Protein AF-A0A9W7YRT8-F1 (afdb_monomer_lite)

Sequence (125 aa):
LLENGWRMLKPGGVLVYSTCSLSRFQNEYVLGGFLSRHAEHEALVEVIPLLQNQVAASPIWQPSCAEEWVGLEQHRGVFARMKCAVRLDPRVSNTSGMFIARIRKLSDVQTTFDIEDIAPLKLET

Secondary structure (DSSP, 8-state):
-HHHHHHHPPTT-EEEEEES---TTTTHHHHHHHHHHS-TTTEEEE--TTTTTTSPPBPPP--SSGGGSTT-TT-TTHHHHTTT-EEE-HHHHSS--EEEEEEEE---------GGG--------

pLDDT: mean 84.5, std 16.97, range [40.47, 98.38]

Structure (mmCIF, N/CA/C/O backbone):
data_AF-A0A9W7YRT8-F1
#
_entry.id   AF-A0A9W7YRT8-F1
#
loop_
_atom_site.group_PDB
_atom_site.id
_atom_site.type_symbol
_atom_site.label_atom_id
_atom_site.label_alt_id
_atom_site.label_comp_id
_atom_site.label_asym_id
_atom_site.label_entity_id
_atom_site.label_seq_id
_atom_site.pdbx_PDB_ins_code
_atom_site.Cartn_x
_atom_site.Cartn_y
_atom_site.Cartn_z
_atom_site.occupancy
_atom_site.B_iso_or_equiv
_atom_site.auth_seq_id
_atom_site.auth_comp_id
_atom_site.auth_asym_id
_atom_site.auth_atom_id
_atom_site.pdbx_PDB_model_num
ATOM 1 N N . LEU A 1 1 ? -12.447 -5.131 -6.624 1.00 93.56 1 LEU A N 1
ATOM 2 C CA . LEU A 1 1 ? -12.094 -6.045 -5.508 1.00 93.56 1 LEU A CA 1
ATOM 3 C C . LEU A 1 1 ? -11.684 -5.275 -4.257 1.00 93.56 1 LEU A C 1
ATOM 5 O O . LEU A 1 1 ? -12.404 -5.379 -3.275 1.00 93.56 1 LEU A O 1
ATOM 9 N N . LEU A 1 2 ? -10.619 -4.461 -4.304 1.00 97.56 2 LEU A N 1
ATOM 10 C CA . LEU A 1 2 ? -10.147 -3.665 -3.157 1.00 97.56 2 LEU A CA 1
ATOM 11 C C . LEU A 1 2 ? -11.259 -2.832 -2.484 1.00 97.56 2 LEU A C 1
ATOM 13 O O . LEU A 1 2 ? -11.490 -2.975 -1.289 1.00 97.56 2 LEU A O 1
ATOM 17 N N . GLU A 1 3 ? -12.021 -2.061 -3.267 1.00 97.56 3 GLU A N 1
ATOM 18 C CA . GLU A 1 3 ? -13.160 -1.261 -2.770 1.00 97.56 3 GLU A CA 1
ATOM 19 C C . GLU A 1 3 ? -14.258 -2.103 -2.104 1.00 97.56 3 GLU A C 1
ATOM 21 O O . GLU A 1 3 ? -14.858 -1.694 -1.113 1.00 97.56 3 GLU A O 1
ATOM 26 N N . ASN A 1 4 ? -14.525 -3.302 -2.626 1.00 97.94 4 ASN A N 1
ATOM 27 C CA . ASN A 1 4 ? -15.547 -4.174 -2.048 1.00 97.94 4 ASN A CA 1
ATOM 28 C C . ASN A 1 4 ? -15.090 -4.693 -0.683 1.00 97.94 4 ASN A C 1
ATOM 30 O O . ASN A 1 4 ? -15.867 -4.649 0.264 1.00 97.94 4 ASN A O 1
ATOM 34 N N . GLY A 1 5 ? -13.820 -5.104 -0.566 1.00 97.88 5 GLY A N 1
ATOM 35 C CA . GLY A 1 5 ? -13.230 -5.470 0.721 1.00 97.88 5 GLY A CA 1
ATOM 36 C C . GLY A 1 5 ? -13.302 -4.315 1.719 1.00 97.88 5 GLY A C 1
ATOM 37 O O . GLY A 1 5 ? -13.741 -4.504 2.847 1.00 97.88 5 GLY A O 1
ATOM 38 N N . TRP A 1 6 ? -12.979 -3.097 1.279 1.00 98.06 6 TRP A N 1
ATOM 39 C CA . TRP A 1 6 ? -13.039 -1.892 2.110 1.00 98.06 6 TRP A CA 1
ATOM 40 C C . TRP A 1 6 ? -14.432 -1.590 2.681 1.00 98.06 6 TRP A C 1
ATOM 42 O O . TRP A 1 6 ? -14.570 -1.248 3.859 1.00 98.06 6 TRP A O 1
ATOM 52 N N . ARG A 1 7 ? -15.486 -1.756 1.875 1.00 97.44 7 ARG A N 1
ATOM 53 C CA . ARG A 1 7 ? -16.877 -1.558 2.322 1.00 97.44 7 ARG A CA 1
ATOM 54 C C . ARG A 1 7 ? -17.292 -2.532 3.426 1.00 97.44 7 ARG A C 1
ATOM 56 O O . ARG A 1 7 ? -18.135 -2.183 4.243 1.00 97.44 7 ARG A O 1
ATOM 63 N N . MET A 1 8 ? -16.687 -3.718 3.473 1.00 97.38 8 MET A N 1
ATOM 64 C CA . MET A 1 8 ? -16.981 -4.748 4.475 1.00 97.38 8 MET A CA 1
ATOM 65 C C . MET A 1 8 ? -16.244 -4.528 5.806 1.00 97.38 8 MET A C 1
ATOM 67 O O . MET A 1 8 ? -16.564 -5.183 6.798 1.00 97.38 8 MET A O 1
ATOM 71 N N . LEU A 1 9 ? -15.265 -3.618 5.857 1.00 97.31 9 LEU A N 1
ATOM 72 C CA . LEU A 1 9 ? -14.543 -3.306 7.088 1.00 97.31 9 LEU A CA 1
ATOM 73 C C . LEU A 1 9 ? -15.385 -2.439 8.028 1.00 97.31 9 LEU A C 1
ATOM 75 O O . LEU A 1 9 ? -15.883 -1.375 7.645 1.00 97.31 9 LEU A O 1
ATOM 79 N N . LYS A 1 10 ? -15.432 -2.841 9.301 1.00 96.81 10 LYS A N 1
ATOM 80 C CA . LYS A 1 10 ? -15.838 -1.962 10.405 1.00 96.81 10 LYS A CA 1
ATOM 81 C C . LYS A 1 10 ? -14.774 -0.875 10.651 1.00 96.81 10 LYS A C 1
ATOM 83 O O . LYS A 1 10 ? -13.607 -1.096 10.306 1.00 96.81 10 LYS A O 1
ATOM 88 N N . PRO A 1 11 ? -15.139 0.266 11.264 1.00 96.38 11 PRO A N 1
ATOM 89 C CA . PRO A 1 11 ? -14.167 1.215 11.803 1.00 96.38 11 PRO A CA 1
ATOM 90 C C . PRO A 1 11 ? -13.125 0.519 12.689 1.00 96.38 11 PRO A C 1
ATOM 92 O O . PRO A 1 11 ? -13.450 -0.410 13.427 1.00 96.38 11 PRO A O 1
ATOM 95 N N . GLY A 1 12 ? -11.861 0.913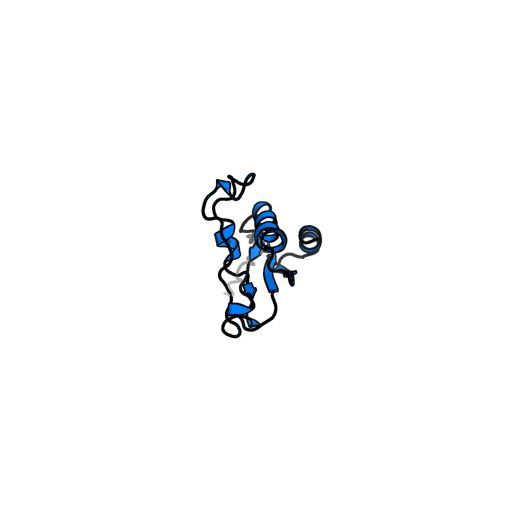 12.560 1.00 96.31 12 GLY A N 1
ATOM 96 C CA . GLY A 1 12 ? -10.720 0.245 13.186 1.00 96.31 12 GLY A CA 1
ATOM 97 C C . GLY A 1 12 ? -10.251 -1.031 12.472 1.00 96.31 12 GLY A C 1
ATOM 98 O O . GLY A 1 12 ? -9.203 -1.570 12.829 1.00 96.31 12 GLY A O 1
ATOM 99 N N . GLY A 1 13 ? -10.966 -1.530 11.460 1.00 97.38 13 GLY A N 1
ATOM 100 C CA . GLY A 1 13 ? -10.594 -2.730 10.704 1.00 97.38 13 GLY A CA 1
ATOM 101 C C . GLY A 1 13 ? -9.337 -2.555 9.843 1.00 97.38 13 GLY A C 1
ATOM 102 O O . GLY A 1 13 ? -8.960 -1.439 9.486 1.00 97.38 13 GLY A O 1
ATOM 103 N N . VAL A 1 14 ? -8.697 -3.672 9.478 1.00 97.44 14 VAL A N 1
ATOM 104 C CA . VAL A 1 14 ? -7.512 -3.694 8.599 1.00 97.44 14 VAL A CA 1
ATOM 105 C C . VAL A 1 14 ? -7.801 -4.485 7.336 1.00 97.44 14 VAL A C 1
ATOM 107 O O . VAL A 1 14 ? -8.276 -5.616 7.401 1.00 97.44 14 VAL A O 1
ATOM 110 N N . LEU A 1 15 ? -7.475 -3.892 6.191 1.00 98.19 15 LEU A N 1
ATOM 111 C CA . LEU A 1 15 ? -7.523 -4.519 4.882 1.00 98.19 15 LEU A CA 1
ATOM 112 C C . LEU A 1 15 ? -6.093 -4.705 4.390 1.00 98.19 15 LEU A C 1
ATOM 114 O O . LEU A 1 15 ? -5.298 -3.768 4.405 1.00 98.19 15 LEU A O 1
ATOM 118 N N . VAL A 1 16 ? -5.765 -5.913 3.944 1.00 98.06 16 VAL A N 1
ATOM 119 C CA . VAL A 1 16 ? -4.489 -6.186 3.284 1.00 98.06 16 VAL A CA 1
ATOM 120 C C . VAL A 1 16 ? -4.743 -6.309 1.791 1.00 98.06 16 VAL A C 1
ATOM 122 O O . VAL A 1 16 ? -5.544 -7.134 1.357 1.00 98.06 16 VAL A O 1
ATOM 125 N N . TYR A 1 17 ? -4.054 -5.482 1.014 1.00 98.38 17 TYR A N 1
ATOM 126 C CA . TYR A 1 17 ? -3.962 -5.617 -0.431 1.00 98.38 17 TYR A CA 1
ATOM 127 C C . TYR A 1 17 ? -2.595 -6.188 -0.782 1.00 98.38 17 TYR A C 1
ATOM 129 O O . TYR A 1 17 ? -1.579 -5.613 -0.390 1.00 98.38 17 TYR A O 1
ATOM 137 N N . SER A 1 18 ? -2.553 -7.299 -1.511 1.00 97.69 18 SER A N 1
ATOM 138 C CA . SER A 1 18 ? -1.296 -7.887 -1.959 1.00 97.69 18 SER A CA 1
ATOM 139 C C . SER A 1 18 ? -1.390 -8.473 -3.361 1.00 97.69 18 SER A C 1
ATOM 141 O O . SER A 1 18 ? -2.453 -8.910 -3.802 1.00 97.69 18 SER A O 1
ATOM 143 N N . THR A 1 19 ? -0.261 -8.473 -4.066 1.00 98.31 19 THR A N 1
ATOM 144 C CA . THR A 1 19 ? -0.117 -9.092 -5.389 1.00 98.31 19 THR A CA 1
ATOM 145 C C . THR A 1 19 ? 1.260 -9.745 -5.502 1.00 98.31 19 THR A C 1
ATOM 147 O O . THR A 1 19 ? 2.234 -9.243 -4.946 1.00 98.31 19 THR A O 1
ATOM 150 N N . CYS A 1 20 ? 1.375 -10.823 -6.278 1.00 97.19 20 CYS A N 1
ATOM 151 C CA . CYS A 1 20 ? 2.659 -11.411 -6.682 1.00 97.19 20 CYS A CA 1
ATOM 152 C C . CYS A 1 20 ? 3.187 -10.818 -8.008 1.00 97.19 20 CYS A C 1
ATOM 154 O O . CYS A 1 20 ? 3.839 -11.498 -8.799 1.00 97.19 20 CYS A O 1
ATOM 156 N N . SER A 1 21 ? 2.857 -9.553 -8.292 1.00 96.44 21 SER A N 1
ATOM 157 C CA . SER A 1 21 ? 3.179 -8.870 -9.549 1.00 96.44 21 SER A CA 1
ATOM 158 C C . SER A 1 21 ? 4.196 -7.755 -9.326 1.00 96.44 21 SER A C 1
ATOM 160 O O . SER A 1 21 ? 4.131 -7.021 -8.342 1.00 96.44 21 SER A O 1
ATOM 162 N N . LEU A 1 22 ? 5.110 -7.567 -10.282 1.00 96.31 22 LEU A N 1
ATOM 163 C CA . LEU A 1 22 ? 5.997 -6.396 -10.326 1.00 96.31 22 LEU A CA 1
ATOM 164 C C . LEU A 1 22 ? 5.365 -5.204 -11.067 1.00 96.31 22 LEU A C 1
ATOM 166 O O . LEU A 1 22 ? 5.970 -4.129 -11.138 1.00 96.31 22 LEU A O 1
ATOM 170 N N . SER A 1 23 ? 4.165 -5.374 -11.632 1.00 96.00 23 SER A N 1
ATOM 171 C CA . SER A 1 23 ? 3.497 -4.351 -12.436 1.00 96.00 23 SER A CA 1
ATOM 172 C C . SER A 1 23 ? 3.036 -3.170 -11.587 1.00 96.00 23 SER A C 1
ATOM 174 O O . SER A 1 23 ? 2.208 -3.317 -10.691 1.00 96.00 23 SER A O 1
ATOM 176 N N . ARG A 1 24 ? 3.505 -1.969 -11.941 1.00 93.31 24 ARG A N 1
ATOM 177 C CA . ARG A 1 24 ? 3.091 -0.714 -11.295 1.00 93.31 24 ARG A CA 1
ATOM 178 C C . ARG A 1 24 ? 1.585 -0.480 -11.423 1.00 93.31 24 ARG A C 1
ATOM 180 O O . ARG A 1 24 ? 0.940 -0.067 -10.464 1.00 93.31 24 ARG A O 1
ATOM 187 N N . PHE A 1 25 ? 1.015 -0.826 -12.580 1.00 93.19 25 PHE A N 1
ATOM 188 C CA . PHE A 1 25 ? -0.417 -0.688 -12.856 1.00 93.19 25 PHE A CA 1
ATOM 189 C C . PHE A 1 25 ? -1.293 -1.541 -11.937 1.00 93.19 25 PHE A C 1
ATOM 191 O O . PHE A 1 25 ? -2.403 -1.137 -11.616 1.00 93.19 25 PHE A O 1
ATOM 198 N N . GLN A 1 26 ? -0.798 -2.700 -11.495 1.00 95.81 26 GLN A N 1
ATOM 199 C CA . GLN A 1 26 ? -1.509 -3.561 -10.545 1.00 95.81 26 GLN A CA 1
ATOM 200 C C . GLN A 1 26 ? -1.253 -3.155 -9.088 1.00 95.81 26 GLN A C 1
ATOM 202 O O . GLN A 1 26 ? -2.020 -3.526 -8.207 1.00 95.81 26 GLN A O 1
ATOM 207 N N . ASN A 1 27 ? -0.198 -2.388 -8.822 1.00 96.44 27 ASN A N 1
ATOM 208 C CA . ASN A 1 27 ? 0.291 -2.113 -7.477 1.00 96.44 27 ASN A CA 1
ATOM 209 C C . ASN A 1 27 ? 0.041 -0.651 -7.105 1.00 96.44 27 ASN A C 1
ATOM 211 O O . ASN A 1 27 ? -1.052 -0.305 -6.654 1.00 96.44 27 ASN A O 1
ATOM 215 N N . GLU A 1 28 ? 1.033 0.213 -7.328 1.00 94.06 28 GLU A N 1
ATOM 216 C CA . GLU A 1 28 ? 1.005 1.623 -6.948 1.00 94.06 28 GLU A CA 1
ATOM 217 C C . GLU A 1 28 ? -0.174 2.375 -7.580 1.00 94.06 28 GLU A C 1
ATOM 219 O O . GLU A 1 28 ? -0.769 3.222 -6.921 1.00 94.06 28 GLU A O 1
ATOM 224 N N . TYR A 1 29 ? -0.583 2.027 -8.805 1.00 92.25 29 TYR A N 1
ATOM 225 C CA . TYR A 1 29 ? -1.749 2.643 -9.453 1.00 92.25 29 TYR A CA 1
ATOM 226 C C . TYR A 1 29 ? -3.076 2.223 -8.815 1.00 92.25 29 TYR A C 1
ATOM 228 O O . TYR A 1 29 ? -3.951 3.063 -8.615 1.00 92.25 29 TYR A O 1
ATOM 236 N N . VAL A 1 30 ? -3.235 0.947 -8.444 1.00 94.75 30 VAL A N 1
ATOM 237 C CA . VAL A 1 30 ? -4.453 0.477 -7.761 1.00 94.75 30 VAL A CA 1
ATOM 238 C C . VAL A 1 30 ? -4.550 1.090 -6.369 1.00 94.75 30 VAL A C 1
ATOM 240 O O . VAL A 1 30 ? -5.598 1.632 -6.013 1.00 94.75 30 VAL A O 1
ATOM 243 N N . LEU A 1 31 ? -3.461 1.041 -5.595 1.00 95.75 31 LEU A N 1
ATOM 244 C CA . LEU A 1 31 ? -3.417 1.627 -4.257 1.00 95.75 31 LEU A CA 1
ATOM 245 C C . LEU A 1 31 ? -3.575 3.150 -4.313 1.00 95.75 31 LEU A C 1
ATOM 247 O O . LEU A 1 31 ? -4.354 3.706 -3.548 1.00 95.75 31 LEU A O 1
ATOM 251 N N . GLY A 1 32 ? -2.880 3.821 -5.231 1.00 93.25 32 GLY A N 1
ATOM 252 C CA . GLY A 1 32 ? -2.972 5.264 -5.425 1.00 93.25 32 GLY A CA 1
ATOM 253 C C . GLY A 1 32 ? -4.378 5.696 -5.828 1.00 93.25 32 GLY A C 1
ATOM 254 O O . GLY A 1 32 ? -4.936 6.597 -5.212 1.00 93.25 32 GLY A O 1
ATOM 255 N N . GLY A 1 33 ? -5.001 4.994 -6.777 1.00 92.06 33 GLY A N 1
ATOM 256 C CA . GLY A 1 33 ? -6.395 5.221 -7.148 1.00 92.06 33 GLY A CA 1
ATOM 257 C C . GLY A 1 33 ? -7.351 5.003 -5.973 1.00 92.06 33 GLY A C 1
ATOM 258 O O . GLY A 1 33 ? -8.255 5.804 -5.767 1.00 92.06 33 GLY A O 1
ATOM 259 N N . PHE A 1 34 ? -7.146 3.965 -5.162 1.00 95.56 34 PHE A N 1
ATOM 260 C CA . PHE A 1 34 ? -7.913 3.773 -3.929 1.00 95.56 34 PHE A CA 1
ATOM 261 C C . PHE A 1 34 ? -7.733 4.959 -2.966 1.00 95.56 34 PHE A C 1
ATOM 263 O O . PHE A 1 34 ? -8.706 5.625 -2.635 1.00 95.56 34 PHE A O 1
ATOM 270 N N . LEU A 1 35 ? -6.501 5.309 -2.597 1.00 94.19 35 LEU A N 1
ATOM 271 C CA . LEU A 1 35 ? -6.223 6.424 -1.683 1.00 94.19 35 LEU A CA 1
ATOM 272 C C . LEU A 1 35 ? -6.696 7.777 -2.235 1.00 94.19 35 LEU A C 1
ATOM 274 O O . LEU A 1 35 ? -7.042 8.660 -1.465 1.00 94.19 35 LEU A O 1
ATOM 278 N N . SER A 1 36 ? -6.760 7.958 -3.553 1.00 91.44 36 SER A N 1
ATOM 279 C CA . SER A 1 36 ? -7.287 9.182 -4.170 1.00 91.44 36 SER A CA 1
ATOM 280 C C . SER A 1 36 ? -8.776 9.420 -3.876 1.00 91.44 36 SER A C 1
ATOM 282 O O . SER A 1 36 ? -9.213 10.566 -3.841 1.00 91.44 36 SER A O 1
ATOM 284 N N . ARG A 1 37 ? -9.538 8.344 -3.628 1.00 92.50 37 ARG A N 1
ATOM 285 C CA . ARG A 1 37 ? -10.984 8.371 -3.359 1.00 92.50 37 ARG A CA 1
ATOM 286 C C . ARG A 1 37 ? -11.346 8.306 -1.875 1.00 92.50 37 ARG A C 1
ATOM 288 O O . ARG A 1 37 ? -12.514 8.477 -1.556 1.00 92.50 37 ARG A O 1
ATOM 295 N N . HIS A 1 38 ? -10.370 8.040 -1.006 1.00 92.94 38 HIS A N 1
ATOM 296 C CA . HIS A 1 38 ? -10.553 7.935 0.446 1.00 92.94 38 HIS A CA 1
ATOM 297 C C . HIS A 1 38 ? -9.616 8.921 1.140 1.00 92.94 38 HIS A C 1
ATOM 299 O O . HIS A 1 38 ? -8.397 8.885 0.932 1.00 92.94 38 HIS A O 1
ATOM 305 N N . ALA A 1 39 ? -10.154 9.811 1.964 1.00 91.12 39 ALA A N 1
ATOM 306 C CA . ALA A 1 39 ? -9.380 10.848 2.633 1.00 91.12 39 ALA A CA 1
ATOM 307 C C . ALA A 1 39 ? -8.366 10.265 3.638 1.00 91.12 39 ALA A C 1
ATOM 309 O O . ALA A 1 39 ? -8.449 9.106 4.054 1.00 91.12 39 ALA A O 1
ATOM 310 N N . GLU A 1 40 ? -7.377 11.068 4.046 1.00 89.88 40 GLU A N 1
ATOM 311 C CA . GLU A 1 40 ? -6.351 10.638 5.015 1.00 89.88 40 GLU A CA 1
ATOM 312 C C . GLU A 1 40 ? -6.932 10.231 6.372 1.00 89.88 40 GLU A C 1
ATOM 314 O O . GLU A 1 40 ? -6.402 9.323 7.007 1.00 89.88 40 GLU A O 1
ATOM 319 N N . HIS A 1 41 ? -8.037 10.856 6.784 1.00 91.00 41 HIS A N 1
ATOM 320 C CA . HIS A 1 41 ? -8.745 10.533 8.021 1.00 91.00 41 HIS A CA 1
ATOM 321 C C . HIS A 1 41 ? -9.667 9.309 7.900 1.00 91.00 41 HIS A C 1
ATOM 323 O O . HIS A 1 41 ? -10.193 8.870 8.912 1.00 91.00 41 HIS A O 1
ATOM 329 N N . GLU A 1 42 ? -9.831 8.728 6.707 1.00 95.12 42 GLU A N 1
ATOM 330 C CA . GLU A 1 42 ? -10.624 7.509 6.485 1.00 95.12 42 GLU A CA 1
ATOM 331 C C . GLU A 1 42 ? -9.723 6.282 6.296 1.00 95.12 42 GLU A C 1
ATOM 333 O O . GLU A 1 42 ? -9.981 5.208 6.851 1.00 95.12 42 GLU A O 1
ATOM 338 N N . ALA A 1 43 ? -8.658 6.438 5.501 1.00 96.62 43 ALA A N 1
ATOM 339 C CA . ALA A 1 43 ? -7.782 5.354 5.075 1.00 96.62 43 ALA A CA 1
ATOM 340 C C . ALA A 1 43 ? -6.298 5.685 5.275 1.00 96.62 43 ALA A C 1
ATOM 342 O O . ALA A 1 43 ? -5.720 6.527 4.573 1.00 96.62 43 ALA A O 1
ATOM 343 N N . LEU A 1 44 ? -5.667 4.930 6.179 1.00 97.25 44 LEU A N 1
ATOM 344 C CA . LEU A 1 44 ? -4.252 5.051 6.522 1.00 97.25 44 LEU A CA 1
ATOM 345 C C . LEU A 1 44 ? -3.479 3.797 6.101 1.00 97.25 44 LEU A C 1
ATOM 347 O O . LEU A 1 44 ? -3.808 2.691 6.527 1.00 97.25 44 LEU A O 1
ATOM 351 N N . VAL A 1 45 ? -2.419 3.958 5.302 1.00 97.62 45 VAL A N 1
ATOM 352 C CA . VAL A 1 45 ? -1.473 2.863 5.043 1.00 97.62 45 VAL A CA 1
ATOM 353 C C . VAL A 1 45 ? -0.524 2.764 6.229 1.00 97.62 45 VAL A C 1
ATOM 355 O O . VAL A 1 45 ? 0.315 3.634 6.451 1.00 97.62 45 VAL A O 1
ATOM 358 N N . GLU A 1 46 ? -0.669 1.695 6.997 1.00 96.81 46 GLU A N 1
ATOM 359 C CA . GLU A 1 46 ? 0.165 1.415 8.151 1.00 96.81 46 GLU A CA 1
ATOM 360 C C . GLU A 1 46 ? 1.370 0.563 7.747 1.00 96.81 46 GLU A C 1
ATOM 362 O O . GLU A 1 46 ? 1.347 -0.232 6.806 1.00 96.81 46 GLU A O 1
ATOM 367 N N . VAL A 1 47 ? 2.426 0.698 8.534 1.00 95.88 47 VAL A N 1
ATOM 368 C CA . VAL A 1 47 ? 3.585 -0.184 8.497 1.00 95.88 47 VAL A CA 1
ATOM 369 C C . VAL A 1 47 ? 3.165 -1.646 8.712 1.00 95.88 47 VAL A C 1
ATOM 371 O O . VAL A 1 47 ? 2.204 -1.938 9.434 1.00 95.88 47 VAL A O 1
ATOM 374 N N . ILE A 1 48 ? 3.908 -2.570 8.097 1.00 94.94 48 ILE A N 1
ATOM 375 C CA . ILE A 1 48 ? 3.758 -4.017 8.278 1.00 94.94 48 ILE A CA 1
ATOM 376 C C . ILE A 1 48 ? 4.812 -4.491 9.295 1.00 94.94 48 ILE A C 1
ATOM 378 O O . ILE A 1 48 ? 5.976 -4.633 8.914 1.00 94.94 48 ILE A O 1
ATOM 382 N N . PRO A 1 49 ? 4.444 -4.750 10.569 1.00 87.62 49 PRO A N 1
ATOM 383 C CA . PRO A 1 49 ? 5.422 -4.966 11.642 1.00 87.62 49 PRO A CA 1
ATOM 384 C C . PRO A 1 49 ? 6.386 -6.125 11.373 1.00 87.62 49 PRO A C 1
ATOM 386 O O . PRO A 1 49 ? 7.576 -6.016 11.633 1.00 87.62 49 PRO A O 1
ATOM 389 N N . LEU A 1 50 ? 5.884 -7.217 10.789 1.00 83.75 50 LEU A N 1
ATOM 390 C CA . LEU A 1 50 ? 6.675 -8.423 10.525 1.00 83.75 50 LEU A CA 1
ATOM 391 C C . LEU A 1 50 ? 7.638 -8.295 9.337 1.00 83.75 50 LEU A C 1
ATOM 393 O O . LEU A 1 50 ? 8.490 -9.156 9.161 1.00 83.75 50 LEU A O 1
ATOM 397 N N . LEU A 1 51 ? 7.501 -7.257 8.508 1.00 84.12 51 LEU A N 1
ATOM 398 C CA . LEU A 1 51 ? 8.398 -7.028 7.369 1.00 84.12 51 LEU A CA 1
ATOM 399 C C . LEU A 1 51 ? 9.453 -5.966 7.664 1.00 84.12 51 LEU A C 1
ATOM 401 O O . LEU A 1 51 ? 10.461 -5.898 6.962 1.00 84.12 51 LEU A O 1
ATOM 405 N N . GLN A 1 52 ? 9.260 -5.159 8.710 1.00 73.62 52 GLN A N 1
ATOM 406 C CA . GLN A 1 52 ? 10.262 -4.183 9.111 1.00 73.62 52 GLN A CA 1
ATOM 407 C C . GLN A 1 52 ? 11.541 -4.887 9.547 1.00 73.62 52 GLN A C 1
ATOM 409 O O . GLN A 1 52 ? 11.533 -5.710 10.458 1.00 73.62 52 GLN A O 1
ATOM 414 N N . ASN A 1 53 ? 12.647 -4.530 8.898 1.00 80.00 53 ASN A N 1
ATOM 415 C CA . ASN A 1 53 ? 13.998 -5.011 9.198 1.00 80.00 53 ASN A CA 1
ATOM 416 C C . ASN A 1 53 ? 14.229 -6.520 8.983 1.00 80.00 53 ASN A C 1
ATOM 418 O O . ASN A 1 53 ? 15.336 -6.988 9.220 1.00 80.00 53 ASN A O 1
ATOM 422 N N . GLN A 1 54 ? 13.226 -7.273 8.516 1.00 86.19 54 GLN A N 1
ATOM 423 C CA . GLN A 1 54 ? 13.354 -8.702 8.201 1.00 86.19 54 GLN A CA 1
ATOM 424 C C . GLN A 1 54 ? 13.709 -8.939 6.730 1.00 86.19 54 GLN A C 1
ATOM 426 O O . GLN A 1 54 ? 14.416 -9.887 6.404 1.00 86.19 54 GLN A O 1
ATOM 431 N N . VAL A 1 55 ? 13.222 -8.077 5.832 1.00 89.75 55 VAL A N 1
ATOM 432 C CA . VAL A 1 55 ? 13.446 -8.188 4.387 1.00 89.75 55 VAL A CA 1
ATOM 433 C C . VAL A 1 55 ? 13.733 -6.804 3.814 1.00 89.75 55 VAL A C 1
ATOM 435 O O . VAL A 1 55 ? 13.047 -5.834 4.136 1.00 89.75 55 VAL A O 1
ATOM 438 N N . ALA A 1 56 ? 14.738 -6.705 2.943 1.00 92.31 56 ALA A N 1
ATOM 439 C CA . ALA A 1 56 ? 15.013 -5.473 2.218 1.00 92.31 56 ALA A CA 1
ATOM 440 C C . ALA A 1 56 ? 13.887 -5.191 1.209 1.00 92.31 56 ALA A C 1
ATOM 442 O O . ALA A 1 56 ? 13.613 -5.991 0.313 1.00 92.31 56 ALA A O 1
ATOM 443 N N . ALA A 1 57 ? 13.233 -4.041 1.356 1.00 92.88 57 ALA A N 1
ATOM 444 C CA . ALA A 1 57 ? 12.189 -3.587 0.449 1.00 92.88 57 ALA A CA 1
ATOM 445 C C . ALA A 1 57 ? 12.757 -2.596 -0.572 1.00 92.88 57 ALA A C 1
ATOM 447 O O . ALA A 1 57 ? 13.571 -1.732 -0.245 1.00 92.88 57 ALA A O 1
ATOM 448 N N . SER A 1 58 ? 12.302 -2.699 -1.816 1.00 94.44 58 SER A N 1
ATOM 449 C CA . SER A 1 58 ? 12.539 -1.659 -2.812 1.00 94.44 58 SER A CA 1
ATOM 450 C C . SER A 1 58 ? 11.689 -0.425 -2.511 1.00 94.44 58 SER A C 1
ATOM 452 O O . SER A 1 58 ? 10.585 -0.563 -1.976 1.00 94.44 58 SER A O 1
ATOM 454 N N . PRO A 1 59 ? 12.149 0.774 -2.906 1.00 93.00 59 PRO A N 1
ATOM 455 C CA . PRO A 1 59 ? 11.326 1.969 -2.838 1.00 93.00 59 PRO A CA 1
ATOM 456 C C . PRO A 1 59 ? 10.002 1.773 -3.576 1.00 93.00 59 PRO A C 1
ATOM 458 O O . PRO A 1 59 ? 9.951 1.150 -4.643 1.00 93.00 59 PRO A O 1
ATOM 461 N N . ILE A 1 60 ? 8.937 2.343 -3.018 1.00 93.44 60 ILE A N 1
ATOM 462 C CA . ILE A 1 60 ? 7.670 2.477 -3.730 1.00 93.44 60 ILE A CA 1
ATOM 463 C C . ILE A 1 60 ? 7.905 3.359 -4.948 1.00 93.44 60 ILE A C 1
ATOM 465 O O . ILE A 1 60 ? 8.511 4.427 -4.835 1.00 93.44 60 ILE A O 1
ATOM 469 N N . TRP A 1 61 ? 7.460 2.894 -6.114 1.00 90.62 61 TRP A N 1
ATOM 470 C CA . TRP A 1 61 ? 7.634 3.666 -7.331 1.00 90.62 61 TRP A CA 1
ATOM 471 C C . TRP A 1 61 ? 6.795 4.948 -7.269 1.00 90.62 61 TRP A C 1
ATOM 473 O O . TRP A 1 61 ? 5.645 4.934 -6.829 1.00 90.62 61 TRP A O 1
ATOM 483 N N . GLN A 1 62 ? 7.379 6.049 -7.732 1.00 83.75 62 GLN A N 1
ATOM 484 C CA . GLN A 1 62 ? 6.723 7.347 -7.846 1.00 83.75 62 GLN A CA 1
ATOM 485 C C . GLN A 1 62 ? 6.988 7.901 -9.253 1.00 83.75 62 GLN A C 1
ATOM 487 O O . GLN A 1 62 ? 8.091 7.691 -9.770 1.00 83.75 62 GLN A O 1
ATOM 492 N N . PRO A 1 63 ? 6.012 8.575 -9.881 1.00 79.31 63 PRO A N 1
ATOM 493 C CA . PRO A 1 63 ? 6.208 9.233 -11.164 1.00 79.31 63 PRO A CA 1
ATOM 494 C C . PRO A 1 63 ? 7.200 10.384 -11.017 1.00 79.31 63 PRO A C 1
ATOM 496 O O . PRO A 1 63 ? 7.165 11.130 -10.036 1.00 79.31 63 PRO A O 1
ATOM 499 N N . SER A 1 64 ? 8.081 10.531 -12.003 1.00 75.06 64 SER A N 1
ATOM 500 C CA . SER A 1 64 ? 9.070 11.617 -12.029 1.00 75.06 64 SER A CA 1
ATOM 501 C C . SER A 1 64 ? 8.468 12.960 -12.443 1.00 75.06 64 SER A C 1
ATOM 503 O O . SER A 1 64 ? 8.990 14.007 -12.065 1.00 75.06 64 SER A O 1
ATOM 505 N N . CYS A 1 65 ? 7.361 12.945 -13.188 1.00 67.31 65 CYS A N 1
ATOM 506 C CA . CYS A 1 65 ? 6.610 14.134 -13.582 1.00 67.31 65 CYS A CA 1
ATOM 507 C C . CYS A 1 65 ? 5.097 13.879 -13.501 1.00 67.31 65 CYS A C 1
ATOM 509 O O . CYS A 1 65 ? 4.641 12.737 -13.546 1.00 67.31 65 CYS A O 1
ATOM 511 N N . ALA A 1 66 ? 4.305 14.948 -13.378 1.00 63.09 66 ALA A N 1
ATOM 512 C CA . ALA A 1 66 ? 2.846 14.852 -13.265 1.00 63.09 66 ALA A CA 1
ATOM 513 C C . ALA A 1 66 ? 2.182 14.223 -14.509 1.00 63.09 66 ALA A C 1
ATOM 515 O O . ALA A 1 66 ? 1.132 13.596 -14.401 1.00 63.09 66 ALA A O 1
ATOM 516 N N . GLU A 1 67 ? 2.823 14.341 -15.672 1.00 59.84 67 GLU A N 1
ATOM 517 C CA . GLU A 1 67 ? 2.311 13.899 -16.974 1.00 59.84 67 GLU A CA 1
ATOM 518 C C . GLU A 1 67 ? 2.332 12.371 -17.152 1.00 59.84 67 GLU A C 1
ATOM 520 O O . GLU A 1 67 ? 1.550 11.832 -17.929 1.00 59.84 67 GLU A O 1
ATOM 525 N N . GLU A 1 68 ? 3.166 11.643 -16.398 1.00 63.38 68 GLU A N 1
ATOM 526 C CA . GLU A 1 68 ? 3.170 10.169 -16.396 1.00 63.38 68 GLU A CA 1
ATOM 527 C C . GLU A 1 68 ? 1.903 9.578 -15.750 1.00 63.38 68 GLU A C 1
ATOM 529 O O . GLU A 1 68 ? 1.626 8.387 -15.899 1.00 63.38 68 GLU A O 1
ATOM 534 N N . TRP A 1 69 ? 1.129 10.402 -15.035 1.00 68.50 69 TRP A N 1
ATOM 535 C CA . TRP A 1 69 ? -0.131 10.051 -14.376 1.00 68.50 69 TRP A CA 1
ATOM 536 C C . TRP A 1 69 ? -1.281 10.910 -14.911 1.00 68.50 69 TRP A C 1
ATOM 538 O O . TRP A 1 69 ? -1.886 11.715 -14.201 1.00 68.50 69 TRP A O 1
ATOM 548 N N . VAL A 1 70 ? -1.603 10.721 -16.191 1.00 53.19 70 VAL A N 1
ATOM 549 C CA . VAL A 1 70 ? -2.733 11.398 -16.841 1.00 53.19 70 VAL A CA 1
ATOM 550 C C . VAL A 1 70 ? -4.049 11.031 -16.140 1.00 53.19 70 VAL A C 1
ATOM 552 O O . VAL A 1 70 ? -4.421 9.860 -16.071 1.00 53.19 70 VAL A O 1
ATOM 555 N N . GLY A 1 71 ? -4.766 12.043 -15.637 1.00 58.00 71 GLY A N 1
ATOM 556 C CA . GLY A 1 71 ? -6.122 11.908 -15.083 1.00 58.00 71 GLY A CA 1
ATOM 557 C C . GLY A 1 71 ? -6.265 12.093 -13.568 1.00 58.00 71 GLY A C 1
ATOM 558 O O . GLY A 1 71 ? -7.373 11.951 -13.058 1.00 58.00 71 GLY A O 1
ATOM 559 N N . LEU A 1 72 ? -5.187 12.413 -12.841 1.00 56.16 72 LEU A N 1
ATOM 560 C CA . LEU A 1 72 ? -5.205 12.581 -11.377 1.00 56.16 72 LEU A CA 1
ATOM 561 C C . LEU A 1 72 ? -4.387 13.803 -10.902 1.00 56.16 72 LEU A C 1
ATOM 563 O O . LEU A 1 72 ? -3.808 13.777 -9.816 1.00 56.16 72 LEU A O 1
ATOM 567 N N . GLU A 1 73 ? -4.365 14.896 -11.676 1.00 54.28 73 GLU A N 1
ATOM 568 C CA . GLU A 1 73 ? -3.673 16.159 -11.323 1.00 54.28 73 GLU A CA 1
ATOM 569 C C . GLU A 1 73 ? -4.054 16.699 -9.927 1.00 54.28 73 GLU A C 1
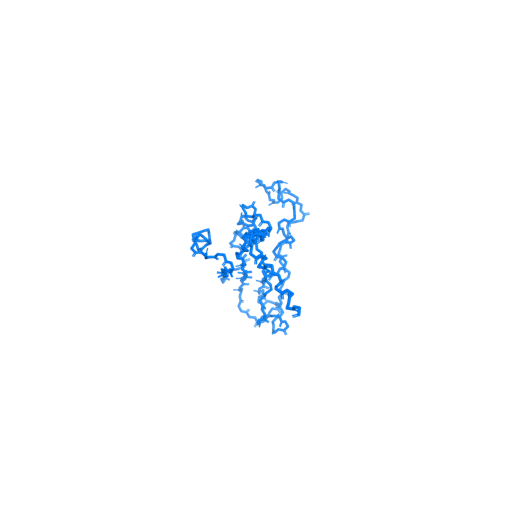ATOM 571 O O . GLU A 1 73 ? -3.274 17.385 -9.269 1.00 54.28 73 GLU A O 1
ATOM 576 N N . GLN A 1 74 ? -5.234 16.320 -9.429 1.00 53.84 74 GLN A N 1
ATOM 577 C CA . GLN A 1 74 ? -5.785 16.710 -8.130 1.00 53.84 74 GLN A CA 1
ATOM 578 C C . GLN A 1 74 ? -5.181 15.949 -6.929 1.00 53.84 74 GLN A C 1
ATOM 580 O O . GLN A 1 74 ? -5.509 16.252 -5.785 1.00 53.84 74 GLN A O 1
ATOM 585 N N . HIS A 1 75 ? -4.280 14.984 -7.146 1.00 62.09 75 HIS A N 1
ATOM 586 C CA . HIS A 1 75 ? -3.817 14.046 -6.111 1.00 62.09 75 HIS A CA 1
ATOM 587 C C . HIS A 1 75 ? -2.341 14.201 -5.735 1.00 62.09 75 HIS A C 1
ATOM 589 O O . HIS A 1 75 ? -1.640 13.226 -5.427 1.00 62.09 75 HIS A O 1
ATOM 595 N N . ARG A 1 76 ? -1.861 15.449 -5.719 1.00 62.88 76 ARG A N 1
ATOM 596 C CA . ARG A 1 76 ? -0.544 15.798 -5.173 1.00 62.88 76 ARG A CA 1
ATOM 597 C C . ARG A 1 76 ? -0.433 15.233 -3.748 1.00 62.88 76 ARG A C 1
ATOM 599 O O . ARG A 1 76 ? -1.239 15.559 -2.887 1.00 62.88 76 ARG A O 1
ATOM 606 N N . GLY A 1 77 ? 0.543 14.356 -3.509 1.00 77.19 77 GLY A N 1
ATOM 607 C CA . GLY A 1 77 ? 0.789 13.759 -2.187 1.00 77.19 77 GLY A CA 1
ATOM 608 C C . GLY A 1 77 ? 0.242 12.342 -1.962 1.00 77.19 77 GLY A C 1
ATOM 609 O O . GLY A 1 77 ? 0.623 11.718 -0.975 1.00 77.19 77 GLY A O 1
ATOM 610 N N . VAL A 1 78 ? -0.541 11.756 -2.881 1.00 86.31 78 VAL A N 1
ATOM 611 C CA . VAL A 1 78 ? -1.004 10.354 -2.733 1.00 86.31 78 VAL A CA 1
ATOM 612 C C . VAL A 1 78 ? 0.162 9.362 -2.613 1.00 86.31 78 VAL A C 1
ATOM 614 O O . VAL A 1 78 ? 0.098 8.427 -1.816 1.00 86.31 78 VAL A O 1
ATOM 617 N N . PHE A 1 79 ? 1.271 9.594 -3.320 1.00 84.06 79 PHE A N 1
ATOM 618 C CA . PHE A 1 79 ? 2.475 8.762 -3.192 1.00 84.06 79 PHE A CA 1
ATOM 619 C C . PHE A 1 79 ? 3.132 8.844 -1.810 1.00 84.06 79 PHE A C 1
ATOM 621 O O . PHE A 1 79 ? 3.674 7.855 -1.319 1.00 84.06 79 PHE A O 1
ATOM 628 N N . ALA A 1 80 ? 3.033 9.987 -1.130 1.00 87.75 80 ALA A N 1
ATOM 629 C CA . ALA A 1 80 ? 3.521 10.107 0.239 1.00 87.75 80 ALA A CA 1
ATOM 630 C C . ALA A 1 80 ? 2.679 9.257 1.207 1.00 87.75 80 ALA A C 1
ATOM 632 O O . ALA A 1 80 ? 3.218 8.680 2.155 1.00 87.75 80 ALA A O 1
ATOM 633 N N . ARG A 1 81 ? 1.376 9.106 0.929 1.00 93.06 81 ARG A N 1
ATOM 634 C CA . ARG A 1 81 ? 0.452 8.281 1.725 1.00 93.06 81 ARG A CA 1
ATOM 635 C C . ARG A 1 81 ? 0.697 6.777 1.593 1.00 93.06 81 ARG A C 1
ATOM 637 O O . ARG A 1 81 ? 0.282 6.029 2.469 1.00 93.06 81 ARG A O 1
ATOM 644 N N . MET A 1 82 ? 1.392 6.317 0.550 1.00 93.19 82 MET A N 1
ATOM 645 C CA . MET A 1 82 ? 1.729 4.897 0.354 1.00 93.19 82 MET A CA 1
ATOM 646 C C . MET A 1 82 ? 3.133 4.508 0.841 1.00 93.19 82 MET A C 1
ATOM 648 O O . MET A 1 82 ? 3.537 3.367 0.648 1.00 93.19 82 MET A O 1
ATOM 652 N N . LYS A 1 83 ? 3.872 5.404 1.511 1.00 91.69 83 LYS A N 1
ATOM 653 C CA . LYS A 1 83 ? 5.258 5.161 1.968 1.00 91.69 83 LYS A CA 1
ATOM 654 C C . LYS A 1 83 ? 5.450 3.922 2.855 1.00 91.69 83 LYS A C 1
ATOM 656 O O . LYS A 1 83 ? 6.561 3.420 2.963 1.00 91.69 83 LYS A O 1
ATOM 661 N N . CYS A 1 84 ? 4.385 3.458 3.509 1.00 95.00 84 CYS A N 1
ATOM 662 C CA . CYS A 1 84 ? 4.399 2.276 4.371 1.00 95.00 84 CYS A CA 1
ATOM 663 C C . CYS A 1 84 ? 4.003 0.979 3.645 1.00 95.00 84 CYS A C 1
ATOM 665 O O . CYS A 1 84 ? 4.058 -0.091 4.250 1.00 95.00 84 CYS A O 1
ATOM 667 N N . ALA A 1 85 ? 3.612 1.056 2.369 1.00 96.69 85 ALA A N 1
ATOM 668 C CA . ALA A 1 85 ? 3.486 -0.126 1.531 1.00 96.69 85 ALA A CA 1
ATOM 669 C C . ALA A 1 85 ? 4.872 -0.736 1.272 1.00 96.69 85 ALA A C 1
ATOM 671 O O . ALA A 1 85 ? 5.901 -0.063 1.351 1.00 96.69 85 ALA A O 1
ATOM 672 N N . VAL A 1 86 ? 4.894 -2.025 0.950 1.00 96.62 86 VAL A N 1
ATOM 673 C CA . VAL A 1 86 ? 6.120 -2.799 0.765 1.00 96.62 86 VAL A CA 1
ATOM 674 C C . VAL A 1 86 ? 6.171 -3.342 -0.653 1.00 96.62 86 VAL A C 1
ATOM 676 O O . VAL A 1 86 ? 5.239 -4.007 -1.106 1.00 96.62 86 VAL A O 1
ATOM 679 N N . ARG A 1 87 ? 7.292 -3.091 -1.334 1.00 96.69 87 ARG A N 1
ATOM 680 C CA . ARG A 1 87 ? 7.633 -3.681 -2.629 1.00 96.69 87 ARG A CA 1
ATOM 681 C C . ARG A 1 87 ? 8.829 -4.609 -2.461 1.00 96.69 87 ARG A C 1
ATOM 683 O O . ARG A 1 87 ? 9.919 -4.163 -2.113 1.00 96.69 87 ARG A O 1
ATOM 690 N N . LEU A 1 88 ? 8.638 -5.890 -2.741 1.00 95.81 88 LEU A N 1
ATOM 691 C CA . LEU A 1 88 ? 9.701 -6.888 -2.765 1.00 95.81 88 LEU A CA 1
ATOM 692 C C . LEU A 1 88 ? 10.107 -7.119 -4.225 1.00 95.81 88 LEU A C 1
ATOM 694 O O . LEU A 1 88 ? 9.441 -7.847 -4.959 1.00 95.81 88 LEU A O 1
ATOM 698 N N . ASP A 1 89 ? 11.173 -6.448 -4.672 1.00 95.62 89 ASP A N 1
ATOM 699 C CA . ASP A 1 89 ? 11.852 -6.795 -5.928 1.00 95.62 89 ASP A CA 1
ATOM 700 C C . ASP A 1 89 ? 12.786 -7.984 -5.653 1.00 95.62 89 ASP A C 1
ATOM 702 O O . ASP A 1 89 ? 13.521 -7.942 -4.656 1.00 95.62 89 ASP A O 1
ATOM 706 N N . PRO A 1 90 ? 12.809 -9.025 -6.502 1.00 95.69 90 PRO A N 1
ATOM 707 C CA . PRO A 1 90 ? 13.686 -10.173 -6.299 1.00 95.69 90 PRO A CA 1
ATOM 708 C C . PRO A 1 90 ? 15.167 -9.823 -6.159 1.00 95.69 90 PRO A C 1
ATOM 710 O O . PRO A 1 90 ? 15.882 -10.472 -5.402 1.00 95.69 90 PRO A O 1
ATOM 713 N N . ARG A 1 91 ? 15.622 -8.756 -6.825 1.00 94.94 91 ARG A N 1
ATOM 714 C CA . ARG A 1 91 ? 17.023 -8.309 -6.794 1.00 94.94 91 ARG A CA 1
ATOM 715 C C . ARG A 1 91 ? 17.408 -7.624 -5.486 1.00 94.94 91 ARG A C 1
ATOM 717 O O . ARG A 1 91 ? 18.589 -7.546 -5.177 1.00 94.94 91 ARG A O 1
ATOM 724 N N . VAL A 1 92 ? 16.430 -7.098 -4.752 1.00 94.50 92 VAL A N 1
ATOM 725 C CA . VAL A 1 92 ? 16.655 -6.369 -3.493 1.00 94.50 92 VAL A CA 1
ATOM 726 C C . VAL A 1 92 ? 16.342 -7.255 -2.296 1.00 94.50 92 VAL A C 1
ATOM 728 O O . VAL A 1 92 ? 17.108 -7.306 -1.343 1.00 94.50 92 VAL A O 1
ATOM 731 N N . SER A 1 93 ? 15.221 -7.966 -2.357 1.00 93.50 93 SER A N 1
ATOM 732 C CA . SER A 1 93 ? 14.675 -8.719 -1.227 1.00 93.50 93 SER A CA 1
ATOM 733 C C . SER A 1 93 ? 15.215 -10.142 -1.097 1.00 93.50 93 SER A C 1
ATOM 735 O O . SER A 1 93 ? 15.038 -10.743 -0.043 1.00 93.50 93 SER A O 1
ATOM 737 N N . ASN A 1 94 ? 15.830 -10.701 -2.150 1.00 94.62 94 ASN A N 1
ATOM 738 C CA . ASN A 1 94 ? 16.128 -12.135 -2.261 1.00 94.62 94 ASN A CA 1
ATOM 739 C C . ASN A 1 94 ? 14.880 -13.028 -2.061 1.00 94.62 94 ASN A C 1
ATOM 741 O O . ASN A 1 94 ? 14.952 -14.133 -1.526 1.00 94.62 94 ASN A O 1
ATOM 745 N N . THR A 1 95 ? 13.712 -12.526 -2.474 1.00 93.00 95 THR A N 1
ATOM 746 C CA . THR A 1 95 ? 12.427 -13.244 -2.464 1.00 93.00 95 THR A CA 1
ATOM 747 C C . THR A 1 95 ? 11.781 -13.202 -3.854 1.00 93.00 95 THR A C 1
ATOM 749 O O . THR A 1 95 ? 12.332 -12.625 -4.790 1.00 93.00 95 THR A O 1
ATOM 752 N N . SER A 1 96 ? 10.610 -13.817 -4.038 1.00 94.38 96 SER A N 1
ATOM 753 C CA . SER A 1 96 ? 9.811 -13.603 -5.254 1.00 94.38 96 SER A CA 1
ATOM 754 C C . SER A 1 96 ? 9.192 -12.197 -5.293 1.00 94.38 96 SER A C 1
ATOM 756 O O . SER A 1 96 ? 9.102 -11.511 -4.279 1.00 94.38 96 SER A O 1
ATOM 758 N N . GLY A 1 97 ? 8.731 -11.766 -6.471 1.00 95.12 97 GLY A N 1
ATOM 759 C CA . GLY A 1 97 ? 8.084 -10.463 -6.632 1.00 95.12 97 GLY A CA 1
ATOM 760 C C . GLY A 1 97 ? 6.782 -10.360 -5.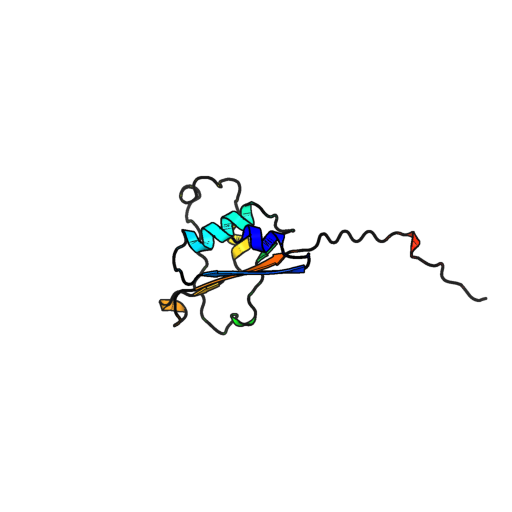836 1.00 95.12 97 GLY A C 1
ATOM 761 O O . GLY A 1 97 ? 5.880 -11.173 -6.036 1.00 95.12 97 GLY A O 1
ATOM 762 N N . MET A 1 98 ? 6.670 -9.358 -4.963 1.00 96.69 98 MET A N 1
ATOM 763 C CA . MET A 1 98 ? 5.474 -9.134 -4.143 1.00 96.69 98 MET A CA 1
ATOM 764 C C . MET A 1 98 ? 5.250 -7.641 -3.879 1.00 96.69 98 MET A C 1
ATOM 766 O O . MET A 1 98 ? 6.196 -6.874 -3.694 1.00 96.69 98 MET A O 1
ATOM 770 N N . PHE A 1 99 ? 3.987 -7.234 -3.805 1.00 97.75 99 PHE A N 1
ATOM 771 C CA . PHE A 1 99 ? 3.565 -5.932 -3.298 1.00 97.75 99 PHE A CA 1
AT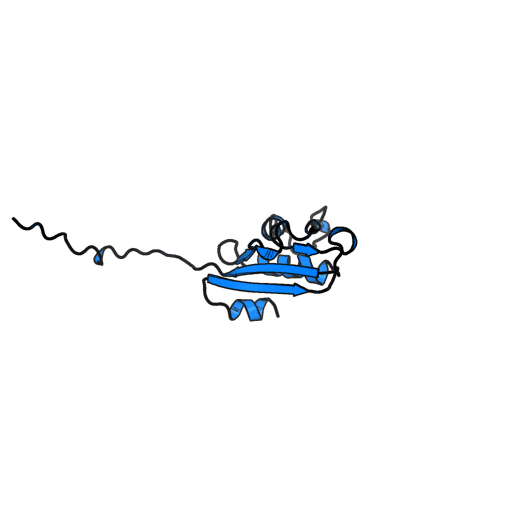OM 772 C C . PHE A 1 99 ? 2.554 -6.125 -2.176 1.00 97.75 99 PHE A C 1
ATOM 774 O O . PHE A 1 99 ? 1.665 -6.964 -2.303 1.00 97.75 99 PHE A O 1
ATOM 781 N N . ILE A 1 100 ? 2.683 -5.372 -1.081 1.00 97.88 100 ILE A N 1
ATOM 782 C CA . ILE A 1 100 ? 1.794 -5.481 0.080 1.00 97.88 100 ILE A CA 1
ATOM 783 C C . ILE A 1 100 ? 1.480 -4.089 0.623 1.00 97.88 100 ILE A C 1
ATOM 785 O O . ILE A 1 100 ? 2.380 -3.310 0.925 1.00 97.88 100 ILE A O 1
ATOM 789 N N . ALA A 1 101 ? 0.198 -3.799 0.811 1.00 98.06 101 ALA A N 1
ATOM 790 C CA . ALA A 1 101 ? -0.286 -2.616 1.501 1.00 98.06 101 ALA A CA 1
ATOM 791 C C . ALA A 1 101 ? -1.234 -3.027 2.627 1.00 98.06 101 ALA A C 1
ATOM 793 O O . ALA A 1 101 ? -2.204 -3.756 2.411 1.00 98.06 101 ALA A O 1
ATOM 794 N N . ARG A 1 102 ? -0.950 -2.547 3.838 1.00 97.94 102 ARG A N 1
ATOM 795 C CA . ARG A 1 102 ? -1.775 -2.755 5.026 1.00 97.94 102 ARG A CA 1
ATOM 796 C C . ARG A 1 102 ? -2.528 -1.466 5.323 1.00 97.94 102 ARG A C 1
ATOM 798 O O . ARG A 1 102 ? -1.916 -0.463 5.665 1.00 97.94 102 ARG A O 1
ATOM 805 N N . ILE A 1 103 ? -3.845 -1.486 5.159 1.00 98.25 103 ILE A N 1
ATOM 806 C CA . ILE A 1 103 ? -4.692 -0.292 5.169 1.00 98.25 103 ILE A CA 1
ATOM 807 C C . ILE A 1 103 ? -5.628 -0.357 6.374 1.00 98.25 103 ILE A C 1
ATOM 809 O O . ILE A 1 103 ? -6.423 -1.288 6.500 1.00 98.25 103 ILE A O 1
ATOM 813 N N . ARG A 1 104 ? -5.542 0.631 7.259 1.00 97.94 104 ARG A N 1
ATOM 814 C CA . ARG A 1 104 ? -6.447 0.818 8.390 1.00 97.94 104 ARG A CA 1
ATOM 815 C C . ARG A 1 104 ? -7.636 1.665 7.969 1.00 97.94 104 ARG A C 1
ATOM 817 O O . ARG A 1 104 ? -7.445 2.760 7.443 1.00 97.94 104 ARG A O 1
ATOM 824 N N . LYS A 1 105 ? -8.837 1.181 8.280 1.00 97.94 105 LYS A N 1
ATOM 825 C CA . LYS A 1 105 ? -10.049 1.998 8.307 1.00 97.94 105 LYS A CA 1
ATOM 826 C C . LYS A 1 105 ? -10.097 2.746 9.621 1.00 97.94 105 LYS A C 1
ATOM 828 O O . LYS A 1 105 ? -10.224 2.128 10.678 1.00 97.94 105 LYS A O 1
ATOM 833 N N . LEU A 1 106 ? -9.923 4.053 9.557 1.00 96.38 106 LEU A N 1
ATOM 834 C CA . LEU A 1 106 ? -10.004 4.907 10.727 1.00 96.38 106 LEU A CA 1
ATOM 835 C C . LEU A 1 106 ? -11.476 5.061 11.132 1.00 96.38 106 LEU A C 1
ATOM 837 O O . LEU A 1 106 ? -12.384 4.919 10.313 1.00 96.38 106 LEU A O 1
ATOM 841 N N . SER A 1 107 ? -11.716 5.231 12.425 1.00 86.50 107 SER A N 1
ATOM 842 C CA . SER A 1 107 ? -13.039 5.552 12.950 1.00 86.50 107 SER A CA 1
ATOM 843 C C . SER A 1 107 ? -13.240 7.057 12.950 1.00 86.50 107 SER A C 1
ATOM 845 O O . SER A 1 107 ? -12.330 7.779 13.360 1.00 86.50 107 SER A O 1
ATOM 847 N N . ASP A 1 108 ? -14.446 7.505 12.603 1.00 67.75 108 ASP A N 1
ATOM 848 C CA . ASP A 1 108 ? -14.919 8.842 12.954 1.00 67.75 108 ASP A CA 1
ATOM 849 C C . ASP A 1 108 ? -15.048 8.910 14.477 1.00 67.75 108 ASP A C 1
ATOM 851 O O . ASP A 1 108 ? -16.090 8.612 15.057 1.00 67.75 108 ASP A O 1
ATOM 855 N N . VAL A 1 109 ? -13.952 9.223 15.165 1.00 55.12 109 VAL A N 1
ATOM 856 C CA . VAL A 1 109 ? -14.014 9.550 16.586 1.00 55.12 109 VAL A CA 1
ATOM 857 C C . VAL A 1 109 ? -14.497 10.994 16.685 1.00 55.12 109 VAL A C 1
ATOM 859 O O . VAL A 1 109 ? -13.705 11.924 16.812 1.00 55.12 109 VAL A O 1
ATOM 862 N N . GLN A 1 110 ? -15.811 11.192 16.610 1.00 46.94 110 GLN A N 1
ATOM 863 C CA . GLN A 1 110 ? -16.441 12.325 17.273 1.00 46.94 110 GLN A CA 1
ATOM 864 C C . GLN A 1 110 ? -16.653 11.916 18.726 1.00 46.94 110 GLN A C 1
ATOM 866 O O . GLN A 1 110 ? -17.634 11.268 19.071 1.00 46.94 110 GLN A O 1
ATOM 871 N N . THR A 1 111 ? -15.695 12.257 19.586 1.00 44.41 111 THR A N 1
ATOM 872 C CA . THR A 1 111 ? -15.916 12.233 21.032 1.00 44.41 111 THR A CA 1
ATOM 873 C C . THR A 1 111 ? -16.814 13.418 21.379 1.00 44.41 111 THR A C 1
ATO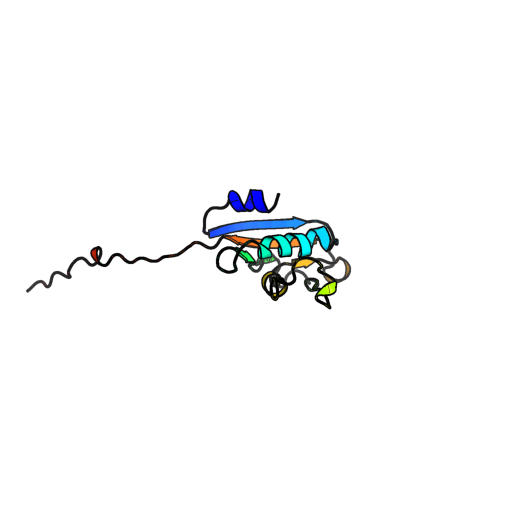M 875 O O . THR A 1 111 ? -16.340 14.476 21.786 1.00 44.41 111 THR A O 1
ATOM 878 N N . THR A 1 112 ? -18.121 13.289 21.169 1.00 40.47 112 THR A N 1
ATOM 879 C CA . THR A 1 112 ? -19.087 14.105 21.904 1.00 40.47 112 THR A CA 1
ATOM 880 C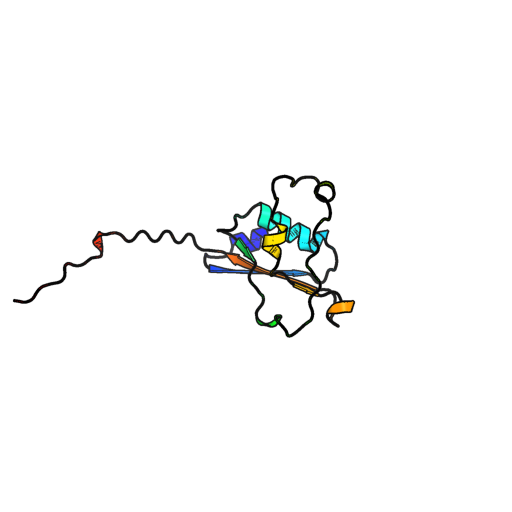 C . THR A 1 112 ? -19.112 13.548 23.322 1.00 40.47 112 THR A C 1
ATOM 882 O O . THR A 1 112 ? -19.715 12.514 23.582 1.00 40.47 112 THR A O 1
ATOM 885 N N . PHE A 1 113 ? -18.363 14.175 24.229 1.00 49.56 113 PHE A N 1
ATOM 886 C CA . PHE A 1 113 ? -18.660 14.038 25.649 1.00 49.56 113 PHE A CA 1
ATOM 887 C C . PHE A 1 113 ? -19.942 14.829 25.888 1.00 49.56 113 PHE A C 1
ATOM 889 O O . PHE A 1 113 ? -19.916 16.061 25.875 1.00 49.56 113 PHE A O 1
ATOM 896 N N . ASP A 1 114 ? -21.057 14.125 26.054 1.00 45.09 114 ASP A N 1
ATOM 897 C CA . ASP A 1 114 ? -22.275 14.741 26.552 1.00 45.09 114 ASP A CA 1
ATOM 898 C C . ASP A 1 114 ? -21.999 15.195 27.991 1.00 45.09 114 ASP A C 1
ATOM 900 O O . ASP A 1 114 ? -21.622 14.411 28.862 1.00 45.09 114 ASP A O 1
ATOM 904 N N . ILE A 1 115 ? -22.142 16.500 28.239 1.00 55.88 115 ILE A N 1
ATOM 905 C CA . ILE A 1 115 ? -21.930 17.129 29.557 1.00 55.88 115 ILE A CA 1
ATOM 906 C C . ILE A 1 115 ? -22.886 16.538 30.623 1.00 55.88 115 ILE A C 1
ATOM 908 O O . ILE A 1 115 ? -22.693 16.750 31.819 1.00 55.88 115 ILE A O 1
ATOM 912 N N . GLU A 1 116 ? -23.877 15.741 30.217 1.00 56.91 116 GLU A N 1
ATOM 913 C CA . GLU A 1 116 ? -24.856 15.090 31.092 1.00 56.91 116 GLU A CA 1
ATOM 914 C C . GLU A 1 116 ? -24.295 13.912 31.916 1.00 56.91 116 GLU A C 1
ATOM 916 O O . GLU A 1 116 ? -24.886 13.573 32.940 1.00 56.91 116 GLU A O 1
ATOM 921 N N . ASP A 1 117 ? -23.133 13.344 31.564 1.00 53.91 117 ASP A N 1
ATOM 922 C CA . ASP A 1 117 ? -22.536 12.205 32.294 1.00 53.91 117 ASP A CA 1
ATOM 923 C C . ASP A 1 117 ? -21.661 12.606 33.502 1.00 53.91 117 ASP A C 1
ATOM 925 O O . ASP A 1 117 ? -21.132 11.749 34.220 1.00 53.91 117 ASP A O 1
ATOM 929 N N . ILE A 1 118 ? -21.510 13.906 33.788 1.00 62.16 118 ILE A N 1
ATOM 930 C CA . ILE A 1 118 ? -20.845 14.365 35.016 1.00 62.16 118 ILE A CA 1
ATOM 931 C C . ILE A 1 118 ? -21.849 14.266 36.170 1.00 62.16 118 ILE A C 1
ATOM 933 O O . ILE A 1 118 ? -22.522 15.233 36.529 1.00 62.16 118 ILE A O 1
ATOM 937 N N . ALA A 1 119 ? -21.942 13.083 36.781 1.00 59.91 119 ALA A N 1
ATOM 938 C CA . ALA A 1 119 ? -22.626 12.927 38.059 1.00 59.91 119 ALA A CA 1
ATOM 939 C C . ALA A 1 119 ? -22.025 13.923 39.076 1.00 59.91 119 ALA A C 1
ATOM 941 O O . ALA A 1 119 ? -20.803 13.932 39.264 1.00 59.91 119 ALA A O 1
ATOM 942 N N . PRO A 1 120 ? -22.833 14.778 39.734 1.00 59.34 120 PRO A N 1
ATOM 943 C CA . PRO A 1 120 ? -22.302 15.762 40.663 1.00 59.34 120 PRO A CA 1
ATOM 944 C C . PRO A 1 120 ? -21.615 15.046 41.826 1.00 59.34 120 PRO A C 1
ATOM 946 O O . PRO A 1 120 ? -22.200 14.169 42.469 1.00 59.34 120 PRO A O 1
ATOM 949 N N . LEU A 1 121 ? -20.360 15.425 42.081 1.00 50.88 121 LEU A N 1
ATOM 950 C CA . LEU A 1 121 ? -19.583 14.949 43.220 1.00 50.88 121 LEU A CA 1
ATOM 951 C C . LEU A 1 121 ? -20.388 15.232 44.498 1.00 50.88 121 LEU A C 1
ATOM 953 O O . LEU A 1 121 ? -20.595 16.391 44.864 1.00 50.88 121 LEU A O 1
ATOM 957 N N . LYS A 1 122 ? -20.874 14.182 45.169 1.00 52.59 122 LYS A N 1
ATOM 958 C CA . LYS A 1 122 ? -21.486 14.323 46.491 1.00 52.59 122 LYS A CA 1
ATOM 959 C C . LYS A 1 122 ? -20.381 14.683 47.478 1.00 52.59 122 LYS A C 1
ATOM 961 O O . LYS A 1 122 ? -19.550 13.848 47.815 1.00 52.59 122 LYS A O 1
ATOM 966 N N . LEU A 1 123 ? -20.366 15.942 47.898 1.00 49.62 123 LEU A N 1
ATOM 967 C CA . LEU A 1 123 ? -19.614 16.391 49.062 1.00 49.62 123 LEU A CA 1
ATOM 968 C C . LEU A 1 123 ? -20.368 15.909 50.303 1.00 49.62 123 LEU A C 1
ATOM 970 O O . LEU A 1 123 ? -21.435 16.429 50.623 1.00 49.62 123 LEU A O 1
ATOM 974 N N . GLU A 1 124 ? -19.843 14.876 50.954 1.00 52.12 124 GLU A N 1
ATOM 975 C CA . GLU A 1 124 ? -20.281 14.479 52.291 1.00 52.12 124 GLU A CA 1
ATOM 976 C C . GLU A 1 124 ? -19.714 15.495 53.298 1.00 52.12 124 GLU A C 1
ATOM 978 O O . GLU A 1 124 ? -18.501 15.708 53.355 1.00 52.12 124 GLU A O 1
ATOM 983 N N . THR A 1 125 ? -20.609 16.180 54.014 1.00 57.16 125 THR A N 1
ATOM 984 C CA . THR A 1 125 ? -20.319 17.066 55.158 1.00 57.16 125 THR A CA 1
ATOM 985 C C . THR A 1 125 ? -20.152 16.286 56.446 1.00 57.16 125 THR A C 1
ATOM 987 O O . THR A 1 125 ? -20.987 15.375 56.653 1.00 57.16 125 THR A O 1
#

Radius of gyration: 20.04 Å; chains: 1; bounding box: 42×31×72 Å

Foldseek 3Di:
DQVVVLVPDDAQDKDKDKDLDPDCCSAVVVQLVVPLVADCQFKAFDADVVPVPPFFFDFDDDDPDPVVPPPPNVRPCSSVRQRRKGFDDCVRGVDGTMTMTMMHGHDPPPPPPDPVPPDDPDDDD